Protein AF-A0A7S1VVE5-F1 (afdb_monomer_lite)

Organism: NCBI:txid210454

Radius of gyration: 14.83 Å; chains: 1; bounding box: 38×36×44 Å

Secondary structure (DSSP, 8-state):
------------EEE---SEEETT-EEEEEEES---TT-EEEEEETT-SS-SEEEEGGG-SSEEEE--SS-EEEEEEEEPTT-TT-EEEEEEEEEEPPP-

Foldseek 3Di:
DDDPPPPDDWPWEKDPADQEDAAQDKGFIFIDGPQPVQKWKAKAAPPDAAHDWIDRCVVDPRDITGGHQDWHKIKTFIADRVDSRDTPYIDIHGHDYPDD

Sequence (100 aa):
EEDICLTAVENVSIRDIPDFAVAGSELTVGWTGPAYEMDFIGITKEGNVGYETYFYTRDGSPGKLMLPATPGVYSIKYFLGQDDTTVLAEEEICLTGRAA

pLDDT: mean 86.85, std 13.8, range [44.44, 96.31]

Structure (mmCIF, N/CA/C/O backbone):
data_AF-A0A7S1VVE5-F1
#
_entry.id   AF-A0A7S1VVE5-F1
#
loop_
_atom_site.group_PDB
_atom_site.id
_atom_site.type_symbol
_atom_site.label_atom_id
_atom_site.label_alt_id
_atom_site.label_comp_id
_atom_site.label_asym_id
_atom_site.label_entity_id
_atom_site.label_seq_id
_atom_site.pdbx_PDB_ins_code
_atom_site.Cartn_x
_atom_site.Cartn_y
_atom_site.Cartn_z
_atom_site.occupancy
_atom_site.B_iso_or_equiv
_atom_site.auth_seq_id
_atom_site.auth_comp_id
_atom_site.auth_asym_id
_atom_site.auth_atom_id
_atom_site.pdbx_PDB_model_num
ATOM 1 N N . GLU A 1 1 ? -1.346 25.773 -32.228 1.00 52.47 1 GLU A N 1
ATOM 2 C CA . GLU A 1 1 ? -1.559 24.337 -31.973 1.00 52.47 1 GLU A CA 1
ATOM 3 C C . GLU A 1 1 ? -0.537 23.982 -30.916 1.00 52.47 1 GLU A C 1
ATOM 5 O O . GLU A 1 1 ? 0.645 24.182 -31.164 1.00 52.47 1 GLU A O 1
ATOM 10 N N . GLU A 1 2 ? -0.988 23.755 -29.684 1.00 54.97 2 GLU A N 1
ATOM 11 C CA . GLU A 1 2 ? -0.094 23.713 -28.524 1.00 54.97 2 GLU A CA 1
ATOM 12 C C . GLU A 1 2 ? 0.807 22.481 -28.570 1.00 54.97 2 GLU A C 1
ATOM 14 O O . GLU A 1 2 ? 0.355 21.337 -28.602 1.00 54.97 2 GLU A O 1
ATOM 19 N N . ASP A 1 3 ? 2.098 22.781 -28.605 1.00 49.47 3 ASP A N 1
ATOM 20 C CA . ASP A 1 3 ? 3.218 21.872 -28.477 1.00 49.47 3 ASP A CA 1
ATOM 21 C C . ASP A 1 3 ? 3.222 21.320 -27.044 1.00 49.47 3 ASP A C 1
ATOM 23 O O . ASP A 1 3 ? 3.609 22.009 -26.100 1.00 49.47 3 ASP A O 1
ATOM 27 N N . ILE A 1 4 ? 2.731 20.092 -26.860 1.00 63.06 4 ILE A N 1
ATOM 28 C CA . ILE A 1 4 ? 2.938 19.350 -25.614 1.00 63.06 4 ILE A CA 1
ATOM 29 C C . ILE A 1 4 ? 3.988 18.268 -25.842 1.00 63.06 4 ILE A C 1
ATOM 31 O O . ILE A 1 4 ? 3.698 17.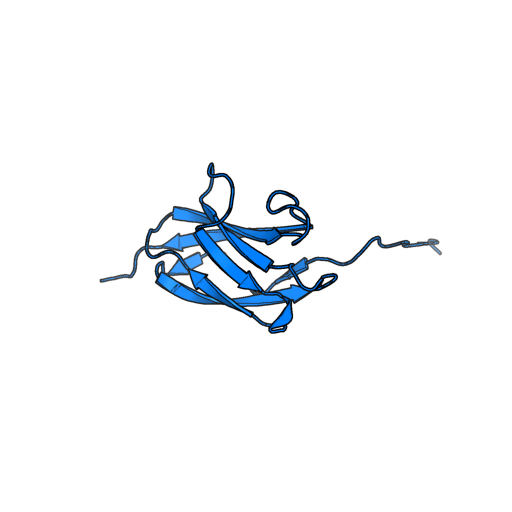097 -26.076 1.00 63.06 4 ILE A O 1
ATOM 35 N N . CYS A 1 5 ? 5.251 18.669 -25.730 1.00 49.81 5 CYS A N 1
ATOM 36 C CA . CYS A 1 5 ? 6.339 17.747 -25.429 1.00 49.81 5 CYS A CA 1
ATOM 37 C C . CYS A 1 5 ? 6.146 17.193 -24.005 1.00 49.81 5 CYS A C 1
ATOM 39 O O . CYS A 1 5 ? 6.752 17.665 -23.044 1.00 49.81 5 CYS A O 1
ATOM 41 N N . LEU A 1 6 ? 5.264 16.202 -23.852 1.00 44.44 6 LEU A N 1
ATOM 42 C CA . LEU A 1 6 ? 5.093 15.465 -22.605 1.00 44.44 6 LEU A CA 1
ATOM 43 C C . LEU A 1 6 ? 6.206 14.417 -22.498 1.00 44.44 6 LEU A C 1
ATOM 45 O O . LEU A 1 6 ? 6.029 13.257 -22.863 1.00 44.44 6 LEU A O 1
ATOM 49 N N . THR A 1 7 ? 7.362 14.801 -21.967 1.00 49.91 7 THR A N 1
ATOM 50 C CA . THR A 1 7 ? 8.255 13.826 -21.323 1.00 49.91 7 THR A CA 1
ATOM 51 C C . THR A 1 7 ? 7.607 13.437 -19.997 1.00 49.91 7 THR A C 1
ATOM 53 O O . THR A 1 7 ? 7.935 13.979 -18.945 1.00 49.91 7 THR A O 1
ATOM 56 N N . ALA A 1 8 ? 6.604 12.557 -20.059 1.00 48.34 8 ALA A N 1
ATOM 57 C CA . ALA A 1 8 ? 6.078 11.899 -18.875 1.00 48.34 8 ALA A CA 1
ATOM 58 C C . ALA A 1 8 ? 7.196 11.014 -18.320 1.00 48.34 8 ALA A C 1
ATOM 60 O O . ALA A 1 8 ? 7.542 9.988 -18.907 1.00 48.34 8 ALA A O 1
ATOM 61 N N . VAL A 1 9 ? 7.796 11.448 -17.217 1.00 54.50 9 VAL A N 1
ATOM 62 C CA . VAL A 1 9 ? 8.519 10.541 -16.332 1.00 54.50 9 VAL A CA 1
ATOM 63 C C . VAL A 1 9 ? 7.492 9.530 -15.814 1.00 54.50 9 VAL A C 1
ATOM 65 O O . VAL A 1 9 ? 6.474 9.923 -15.262 1.00 54.50 9 VAL A O 1
ATOM 68 N N . GLU A 1 10 ? 7.704 8.255 -16.136 1.00 55.53 10 GLU A N 1
ATOM 69 C CA . GLU A 1 10 ? 7.189 7.070 -15.432 1.00 55.53 10 GLU A CA 1
ATOM 70 C C . GLU A 1 10 ? 5.727 7.155 -14.937 1.00 55.53 10 GLU A C 1
ATOM 72 O O . GLU A 1 10 ? 5.419 7.651 -13.859 1.00 55.53 10 GLU A O 1
ATOM 77 N N . ASN A 1 11 ? 4.801 6.607 -15.725 1.00 74.00 11 ASN A N 1
ATOM 78 C CA . ASN A 1 11 ? 3.370 6.509 -15.424 1.00 74.00 11 ASN A CA 1
ATOM 79 C C . ASN A 1 11 ? 3.055 5.475 -14.323 1.00 74.00 11 ASN A C 1
ATOM 81 O O . ASN A 1 11 ? 2.393 4.468 -14.577 1.00 74.00 11 ASN A O 1
ATOM 85 N N . VAL A 1 12 ? 3.519 5.705 -13.094 1.00 87.44 12 VAL A N 1
ATOM 86 C CA . VAL A 1 12 ? 3.147 4.866 -11.948 1.00 87.44 12 VAL A CA 1
ATOM 87 C C . VAL A 1 12 ? 1.791 5.308 -11.409 1.00 87.44 12 VAL A C 1
ATOM 89 O O . VAL A 1 12 ? 1.543 6.495 -11.209 1.00 87.44 12 VAL A O 1
ATOM 92 N N . SER A 1 13 ? 0.857 4.376 -11.234 1.00 91.31 13 SER A N 1
ATOM 93 C CA . SER A 1 13 ? -0.502 4.682 -10.772 1.00 91.31 13 SER A CA 1
ATOM 94 C C . SER A 1 13 ? -1.138 3.474 -10.096 1.00 91.31 13 SER A C 1
ATOM 96 O O . SER A 1 13 ? -0.948 2.343 -10.543 1.00 91.31 13 SER A O 1
ATOM 98 N N . ILE A 1 14 ? -1.940 3.727 -9.065 1.00 93.19 14 ILE A N 1
ATOM 99 C CA . ILE A 1 14 ? -2.834 2.754 -8.423 1.00 93.19 14 ILE A CA 1
ATOM 100 C C . ILE A 1 14 ? -4.265 3.094 -8.855 1.00 93.19 14 ILE A C 1
ATOM 102 O O . ILE A 1 14 ? -4.550 4.243 -9.188 1.00 93.19 14 ILE A O 1
ATOM 106 N N . ARG A 1 15 ? -5.109 2.074 -9.021 1.00 94.31 15 ARG A N 1
ATOM 107 C CA . ARG A 1 15 ? -6.456 2.167 -9.593 1.00 94.31 15 ARG A CA 1
ATOM 108 C C . ARG A 1 15 ? -7.365 1.119 -8.954 1.00 94.31 15 ARG A C 1
ATOM 110 O O . ARG A 1 15 ? -6.898 0.169 -8.323 1.00 94.31 15 ARG A O 1
ATOM 117 N N . ASP A 1 16 ? -8.666 1.266 -9.197 1.00 94.31 16 ASP A N 1
ATOM 118 C CA . ASP A 1 16 ? -9.715 0.355 -8.719 1.00 94.31 16 ASP A CA 1
ATOM 119 C C . ASP A 1 16 ? -9.844 0.323 -7.181 1.00 94.31 16 ASP A C 1
ATOM 121 O O . ASP A 1 16 ? -10.349 -0.642 -6.605 1.00 94.31 16 ASP A O 1
ATOM 125 N N . ILE A 1 17 ? -9.420 1.402 -6.510 1.00 93.94 17 ILE A N 1
ATOM 126 C CA . ILE A 1 17 ? -9.580 1.591 -5.068 1.00 93.94 17 ILE A CA 1
ATOM 127 C C . ILE A 1 17 ? -10.910 2.309 -4.795 1.00 93.94 17 ILE A C 1
ATOM 129 O O . ILE A 1 17 ? -11.112 3.426 -5.271 1.00 93.94 17 ILE A O 1
ATOM 133 N N . PRO A 1 18 ? -11.850 1.694 -4.059 1.00 93.81 18 PRO A N 1
ATOM 134 C CA . PRO A 1 18 ? -13.061 2.378 -3.627 1.00 93.81 18 PRO A CA 1
ATOM 135 C C . PRO A 1 18 ? -12.764 3.310 -2.446 1.00 93.81 18 PRO A C 1
ATOM 137 O O . PRO A 1 18 ? -11.905 3.004 -1.624 1.00 93.81 18 PRO A O 1
ATOM 140 N N . ASP A 1 19 ? -13.564 4.364 -2.271 1.00 92.31 19 ASP A N 1
ATOM 141 C CA . ASP A 1 19 ? -13.467 5.245 -1.094 1.00 92.31 19 ASP A CA 1
ATOM 142 C C . ASP A 1 19 ? -13.688 4.489 0.232 1.00 92.31 19 ASP A C 1
ATOM 144 O O . ASP A 1 19 ? -13.146 4.850 1.278 1.00 92.31 19 ASP A O 1
ATOM 148 N N . PHE A 1 20 ? -14.489 3.415 0.194 1.00 92.81 20 PHE A N 1
ATOM 149 C CA . PHE A 1 20 ? -14.833 2.604 1.359 1.00 92.81 20 PHE A CA 1
ATOM 150 C C . PHE A 1 20 ? -14.723 1.109 1.064 1.00 92.81 20 PHE A C 1
ATOM 152 O O . PHE A 1 20 ? -15.253 0.617 0.066 1.00 92.81 20 PHE A O 1
ATOM 159 N N . ALA A 1 21 ? -14.126 0.362 1.991 1.00 93.62 21 ALA A N 1
ATOM 160 C CA . ALA A 1 21 ? -14.132 -1.099 1.973 1.00 93.62 21 ALA A CA 1
ATOM 161 C C . ALA A 1 21 ? -14.375 -1.681 3.368 1.00 93.62 21 ALA A C 1
ATOM 163 O O . ALA A 1 21 ? -14.286 -0.991 4.384 1.00 93.62 21 ALA A O 1
ATOM 164 N N . VAL A 1 22 ? -14.712 -2.968 3.428 1.00 94.06 22 VAL A N 1
ATOM 165 C CA . VAL A 1 22 ? -14.913 -3.678 4.695 1.00 94.06 22 VAL A CA 1
ATOM 166 C C . VAL A 1 22 ? -13.567 -4.185 5.206 1.00 94.06 22 VAL A C 1
ATOM 168 O O . VAL A 1 22 ? -12.881 -4.940 4.515 1.00 94.06 22 VAL A O 1
ATOM 171 N N . ALA A 1 23 ? -13.214 -3.814 6.435 1.00 93.88 23 ALA A N 1
ATOM 172 C CA . ALA A 1 23 ? -12.016 -4.290 7.115 1.00 93.88 23 ALA A CA 1
ATOM 173 C C . ALA A 1 23 ? -11.959 -5.832 7.130 1.00 93.88 23 ALA A C 1
ATOM 175 O O . ALA A 1 23 ? -12.966 -6.506 7.365 1.00 93.88 23 ALA A O 1
ATOM 176 N N . GLY A 1 24 ? -10.781 -6.397 6.866 1.00 93.56 24 GLY A N 1
ATOM 177 C CA . GLY A 1 24 ? -10.556 -7.844 6.792 1.00 93.56 24 GLY A CA 1
ATOM 178 C C . GLY A 1 24 ? -11.003 -8.501 5.481 1.00 93.56 24 GLY A C 1
ATOM 179 O O . GLY A 1 24 ? -10.964 -9.727 5.385 1.00 93.56 24 GLY A O 1
ATOM 180 N N . SER A 1 25 ? -11.449 -7.720 4.493 1.00 93.69 25 SER A N 1
ATOM 181 C CA . SER A 1 25 ? -11.823 -8.228 3.165 1.00 93.69 25 SER A CA 1
ATOM 182 C C . SER A 1 25 ? -10.632 -8.241 2.203 1.00 93.69 25 SER A C 1
ATOM 184 O O . SER A 1 25 ? -9.614 -7.597 2.443 1.00 93.69 25 SER A O 1
ATOM 186 N N . GLU A 1 26 ? -10.759 -8.964 1.092 1.00 94.50 26 GLU A N 1
ATOM 187 C CA . GLU A 1 26 ? -9.801 -8.903 -0.019 1.00 94.50 26 GLU A CA 1
ATOM 188 C C . GLU A 1 26 ? -10.201 -7.779 -0.983 1.00 94.50 26 GLU A C 1
ATOM 190 O O . GLU A 1 26 ? -11.360 -7.697 -1.394 1.00 94.50 26 GLU A O 1
ATOM 195 N N . LEU A 1 27 ? -9.241 -6.930 -1.351 1.00 94.56 27 LEU A N 1
ATOM 196 C CA . LEU A 1 27 ? -9.397 -5.889 -2.360 1.00 94.56 27 LEU A CA 1
ATOM 197 C C . LEU A 1 27 ? -8.549 -6.228 -3.585 1.00 94.56 27 LEU A C 1
ATOM 199 O O . LEU A 1 27 ? -7.385 -6.607 -3.470 1.00 94.56 27 LEU A O 1
ATOM 203 N N . THR A 1 28 ? -9.139 -6.083 -4.767 1.00 95.94 28 THR A N 1
ATOM 204 C CA . THR A 1 28 ? -8.414 -6.214 -6.034 1.00 95.94 28 THR A CA 1
ATOM 205 C C . THR A 1 28 ? -7.899 -4.841 -6.434 1.00 95.94 28 THR A C 1
ATOM 207 O O . THR A 1 28 ? -8.694 -3.926 -6.604 1.00 95.94 28 THR A O 1
ATOM 210 N N . VAL A 1 29 ? -6.583 -4.704 -6.559 1.00 95.94 29 VAL A N 1
ATOM 211 C CA . VAL A 1 29 ? -5.914 -3.428 -6.814 1.00 95.94 29 VAL A CA 1
ATOM 212 C C . VAL A 1 29 ? -5.301 -3.449 -8.207 1.00 95.94 29 VAL A C 1
ATOM 214 O O . VAL A 1 29 ? -4.402 -4.248 -8.493 1.00 95.94 29 VAL A O 1
ATOM 217 N N . GLY A 1 30 ? -5.787 -2.565 -9.073 1.00 95.94 30 GLY A N 1
ATOM 218 C CA . GLY A 1 30 ? -5.175 -2.296 -10.365 1.00 95.94 30 GLY A CA 1
ATOM 219 C C . GLY A 1 30 ? -3.967 -1.384 -10.188 1.00 95.94 30 GLY A C 1
ATOM 220 O O . GLY A 1 30 ? -3.995 -0.441 -9.402 1.00 95.94 30 GLY A O 1
ATOM 221 N N . TRP A 1 31 ? -2.884 -1.648 -10.910 1.00 94.94 31 TRP A N 1
ATOM 222 C CA . TRP A 1 31 ? -1.707 -0.782 -10.857 1.00 94.94 31 TRP A CA 1
ATOM 223 C C . TRP A 1 31 ? -0.927 -0.769 -12.169 1.00 94.94 31 TRP A C 1
ATOM 225 O O . TRP A 1 31 ? -1.028 -1.675 -13.001 1.00 94.94 31 TRP A O 1
ATOM 235 N N . THR A 1 32 ? -0.161 0.300 -12.356 1.00 92.62 32 THR A N 1
ATOM 236 C CA . THR A 1 32 ? 0.838 0.490 -13.411 1.00 92.62 32 THR A CA 1
ATOM 237 C C . THR A 1 32 ? 2.104 0.997 -12.745 1.00 92.62 32 THR A C 1
ATOM 239 O O . THR A 1 32 ? 2.023 1.824 -11.843 1.00 92.62 32 THR A O 1
ATOM 242 N N . GLY A 1 33 ? 3.261 0.485 -13.141 1.00 89.38 33 GLY A N 1
ATOM 243 C CA . GLY A 1 33 ? 4.532 0.862 -12.541 1.00 89.38 33 GLY A CA 1
ATOM 244 C C . GLY A 1 33 ? 5.695 0.093 -13.154 1.00 89.38 33 GLY A C 1
ATOM 245 O O . GLY A 1 33 ? 5.472 -0.746 -14.031 1.00 89.38 33 GLY A O 1
ATOM 246 N N . PRO A 1 34 ? 6.928 0.360 -12.701 1.00 88.31 34 PRO A N 1
ATOM 247 C CA . PRO A 1 34 ? 8.118 -0.301 -13.225 1.00 88.31 34 PRO A CA 1
ATOM 248 C C . PRO A 1 34 ? 8.164 -1.802 -12.911 1.00 88.31 34 PRO A C 1
ATOM 250 O O . PRO A 1 34 ? 8.851 -2.541 -13.612 1.00 88.31 34 PRO A O 1
ATOM 253 N N . ALA A 1 35 ? 7.412 -2.252 -11.898 1.00 89.00 35 ALA A N 1
ATOM 254 C CA . ALA A 1 35 ? 7.312 -3.646 -11.485 1.00 89.00 35 ALA A CA 1
ATOM 255 C C . ALA A 1 35 ? 8.684 -4.297 -11.273 1.00 89.00 35 ALA A C 1
ATOM 257 O O . ALA A 1 35 ? 8.903 -5.439 -11.691 1.00 89.00 35 ALA A O 1
ATOM 258 N N . TYR A 1 36 ? 9.623 -3.571 -10.6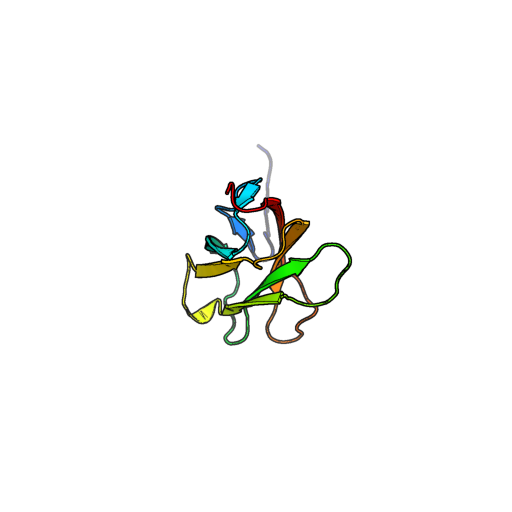53 1.00 90.12 36 TYR A N 1
ATOM 259 C CA . TYR A 1 36 ? 10.916 -4.160 -10.337 1.00 90.12 36 TYR A CA 1
ATOM 260 C C . TYR A 1 36 ? 10.715 -5.371 -9.429 1.00 90.12 36 TYR A C 1
ATOM 262 O O . TYR A 1 36 ? 9.708 -5.491 -8.734 1.00 90.12 36 TYR A O 1
ATOM 270 N N . GLU A 1 37 ? 11.680 -6.289 -9.433 1.00 87.88 37 GLU A N 1
ATOM 271 C CA . GLU A 1 37 ? 11.518 -7.594 -8.793 1.00 87.88 37 GLU A CA 1
ATOM 272 C C . GLU A 1 37 ? 11.043 -7.477 -7.333 1.00 87.88 37 GLU A C 1
ATOM 274 O O . GLU A 1 37 ? 10.160 -8.216 -6.906 1.00 87.88 37 GLU A O 1
ATOM 279 N N . MET A 1 38 ? 11.563 -6.509 -6.581 1.00 90.25 38 MET A N 1
ATOM 280 C CA . MET A 1 38 ? 11.227 -6.312 -5.169 1.00 90.25 38 MET A CA 1
ATOM 281 C C . MET A 1 38 ? 10.100 -5.302 -4.916 1.00 90.25 38 MET A C 1
ATOM 283 O O . MET A 1 38 ? 9.780 -5.074 -3.75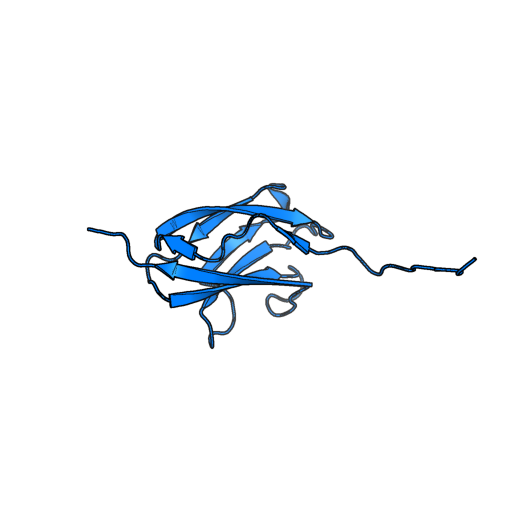5 1.00 90.25 38 MET A O 1
ATOM 287 N N . ASP A 1 39 ? 9.509 -4.699 -5.948 1.00 93.62 39 ASP A N 1
ATOM 288 C CA . ASP A 1 39 ? 8.428 -3.728 -5.774 1.00 93.62 39 ASP A CA 1
ATOM 289 C C . ASP A 1 39 ? 7.170 -4.397 -5.218 1.00 93.62 39 ASP A C 1
ATOM 291 O O . ASP A 1 39 ? 6.851 -5.563 -5.495 1.00 93.62 39 ASP A O 1
ATOM 295 N N . PHE A 1 40 ? 6.437 -3.643 -4.410 1.00 94.75 40 PHE A N 1
ATOM 296 C CA . PHE A 1 40 ? 5.243 -4.147 -3.757 1.00 94.75 40 PHE A CA 1
ATOM 297 C C . PHE A 1 40 ? 4.231 -3.036 -3.538 1.00 94.75 40 PHE A C 1
ATOM 299 O O . PHE A 1 40 ? 4.569 -1.862 -3.402 1.00 94.75 40 PHE A O 1
ATOM 306 N N . ILE A 1 41 ? 2.965 -3.426 -3.482 1.00 95.69 41 ILE A N 1
ATOM 307 C CA . ILE A 1 41 ? 1.881 -2.534 -3.097 1.00 95.69 41 ILE A CA 1
ATOM 308 C C . ILE A 1 41 ? 1.419 -2.957 -1.716 1.00 95.69 41 ILE A C 1
ATOM 310 O O . ILE A 1 41 ? 1.048 -4.112 -1.500 1.00 95.69 41 ILE A O 1
ATOM 314 N N . GLY A 1 42 ? 1.478 -2.016 -0.782 1.00 95.38 42 GLY A N 1
ATOM 315 C CA . GLY A 1 42 ? 1.122 -2.224 0.612 1.00 95.38 42 GLY A CA 1
ATOM 316 C C . GLY A 1 42 ? 0.024 -1.280 1.070 1.00 95.38 42 GLY A C 1
ATOM 317 O O . GLY A 1 42 ? -0.222 -0.250 0.451 1.00 95.38 42 GLY A O 1
ATOM 318 N N . ILE A 1 43 ? -0.627 -1.624 2.176 1.00 95.75 43 ILE A N 1
ATOM 319 C CA . ILE A 1 43 ? -1.582 -0.749 2.862 1.00 95.75 43 ILE A CA 1
ATOM 320 C C . ILE A 1 43 ? -0.981 -0.233 4.162 1.00 95.75 43 ILE A C 1
ATOM 322 O O . ILE A 1 43 ? -0.538 -1.001 5.012 1.00 95.75 43 ILE A O 1
ATOM 326 N N . THR A 1 44 ? -0.984 1.081 4.326 1.00 94.94 44 THR A N 1
ATOM 327 C CA . THR A 1 44 ? -0.429 1.786 5.478 1.00 94.94 44 THR A CA 1
ATOM 328 C C . THR A 1 44 ? -1.560 2.422 6.260 1.00 94.94 44 THR A C 1
ATOM 330 O O . THR A 1 44 ? -2.418 3.0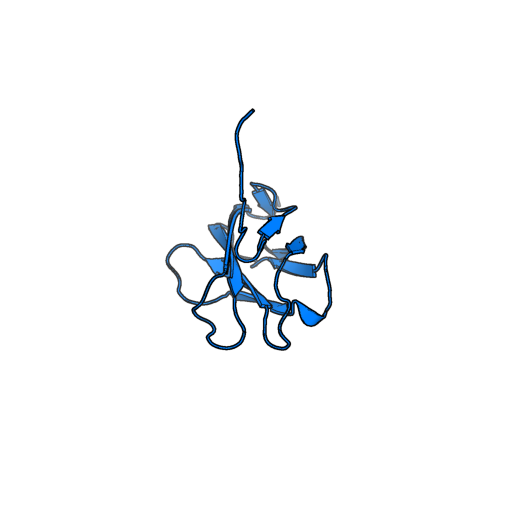82 5.681 1.00 94.94 44 THR A O 1
ATOM 333 N N . LYS A 1 45 ? -1.567 2.259 7.581 1.00 94.25 45 LYS A N 1
ATOM 334 C CA . LYS A 1 45 ? -2.494 3.003 8.436 1.00 94.25 45 LYS A CA 1
ATOM 335 C C . LYS A 1 45 ? -2.109 4.477 8.472 1.00 94.25 45 LYS A C 1
ATOM 337 O O . LYS A 1 45 ? -0.923 4.787 8.577 1.00 94.25 45 LYS A O 1
ATOM 342 N N . GLU A 1 46 ? -3.092 5.372 8.447 1.00 91.88 46 GLU A N 1
ATOM 343 C CA . GLU A 1 46 ? -2.835 6.805 8.589 1.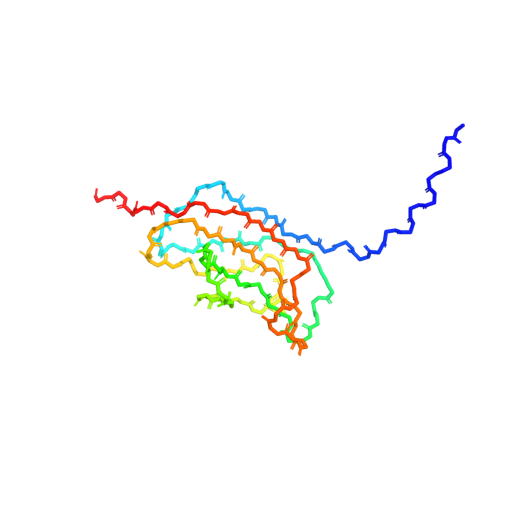00 91.88 46 GLU A CA 1
ATOM 344 C C . GLU A 1 46 ? -2.001 7.097 9.853 1.00 91.88 46 GLU A C 1
ATOM 346 O O . GLU A 1 46 ? -2.260 6.565 10.937 1.00 91.88 46 GLU A O 1
ATOM 351 N N . GLY A 1 47 ? -0.954 7.912 9.696 1.00 86.69 47 GLY A N 1
ATOM 352 C CA . GLY A 1 47 ? -0.023 8.262 10.772 1.00 86.69 47 GLY A CA 1
ATOM 353 C C . GLY A 1 47 ? 0.990 7.174 11.155 1.00 86.69 47 GLY A C 1
ATOM 354 O O . GLY A 1 47 ? 1.774 7.393 12.077 1.00 86.69 47 GLY A O 1
ATOM 355 N N . ASN A 1 48 ? 1.005 6.025 10.472 1.00 87.38 48 ASN A N 1
ATOM 356 C CA . ASN A 1 48 ? 2.007 4.975 10.662 1.00 87.38 48 ASN A CA 1
ATOM 357 C C . ASN A 1 48 ? 3.076 5.006 9.551 1.00 87.38 48 ASN A C 1
ATOM 359 O O . ASN A 1 48 ? 2.843 5.513 8.454 1.00 87.38 48 ASN A O 1
ATOM 363 N N . VAL A 1 49 ? 4.254 4.454 9.841 1.00 84.06 49 VAL A N 1
ATOM 364 C CA . VAL A 1 49 ? 5.345 4.251 8.880 1.00 84.06 49 VAL A CA 1
ATOM 365 C C . VAL A 1 49 ? 5.356 2.781 8.462 1.00 84.06 49 VAL A C 1
ATOM 367 O O . VAL A 1 49 ? 5.182 1.896 9.297 1.00 84.06 49 VAL A O 1
ATOM 370 N N . GLY A 1 50 ? 5.576 2.513 7.175 1.00 85.19 50 GLY A N 1
ATOM 371 C CA . GLY A 1 50 ? 5.605 1.155 6.625 1.00 85.19 50 GLY A CA 1
ATOM 372 C C . GLY A 1 50 ? 4.231 0.674 6.162 1.00 85.19 50 GLY A C 1
ATOM 373 O O . GLY A 1 50 ? 3.414 1.474 5.717 1.00 85.19 50 GLY A O 1
ATOM 374 N N . TYR A 1 51 ? 3.978 -0.630 6.236 1.00 90.88 51 TYR A N 1
ATOM 375 C CA . TYR A 1 51 ? 2.765 -1.279 5.728 1.00 90.88 51 TYR A CA 1
ATOM 376 C C . TYR A 1 51 ? 2.260 -2.347 6.710 1.00 90.88 51 TYR A C 1
ATOM 378 O O . TYR A 1 51 ? 3.036 -2.939 7.456 1.00 90.88 51 TYR A O 1
ATOM 386 N N . GLU A 1 52 ? 0.952 -2.602 6.710 1.00 92.00 52 GLU A N 1
ATOM 387 C CA . GLU A 1 52 ? 0.309 -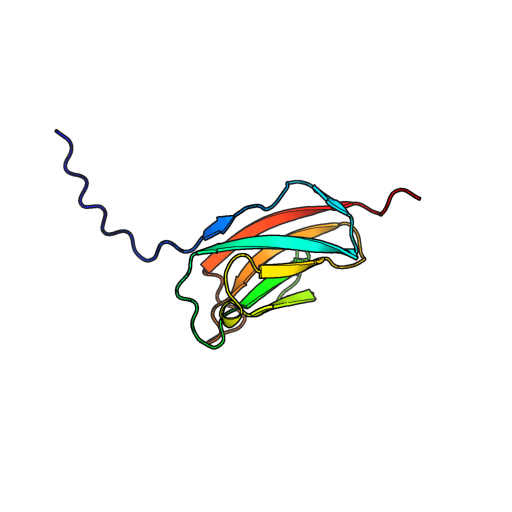3.661 7.503 1.00 92.00 52 GLU A CA 1
ATOM 388 C C . GLU A 1 52 ? 0.241 -4.972 6.714 1.00 92.00 52 GLU A C 1
ATOM 390 O O . GLU A 1 52 ? 0.541 -6.047 7.230 1.00 92.00 52 GLU A O 1
ATOM 395 N N . THR A 1 53 ? -0.137 -4.880 5.441 1.00 93.94 53 THR A N 1
ATOM 396 C CA . THR A 1 53 ? -0.176 -5.994 4.490 1.00 93.94 53 THR A CA 1
ATOM 397 C C . THR A 1 53 ? 0.297 -5.509 3.126 1.00 93.94 53 THR A C 1
ATOM 399 O O . THR A 1 53 ? 0.322 -4.304 2.862 1.00 93.94 53 THR A O 1
ATOM 402 N N . TYR A 1 54 ? 0.704 -6.442 2.268 1.00 94.62 54 TYR A N 1
ATOM 403 C CA . TYR A 1 54 ? 1.216 -6.139 0.938 1.00 94.62 54 TYR A CA 1
ATOM 404 C C . TYR A 1 54 ? 1.074 -7.330 -0.010 1.00 94.62 54 TYR A C 1
ATOM 406 O O . TYR A 1 54 ? 0.860 -8.464 0.424 1.00 94.62 54 TYR A O 1
ATOM 414 N N . PHE A 1 55 ? 1.239 -7.060 -1.300 1.00 95.38 55 PHE A N 1
ATOM 415 C CA . PHE A 1 55 ? 1.507 -8.059 -2.330 1.00 95.38 55 PHE A CA 1
ATOM 416 C C . PHE A 1 55 ? 2.626 -7.556 -3.247 1.00 95.38 55 PHE A C 1
ATOM 418 O O . PHE A 1 55 ? 2.809 -6.346 -3.403 1.00 95.38 55 PHE A O 1
ATOM 425 N N . TYR A 1 56 ? 3.379 -8.468 -3.861 1.00 95.00 56 TYR A N 1
ATOM 426 C CA . TYR A 1 56 ? 4.428 -8.079 -4.797 1.00 95.00 56 TYR A CA 1
ATOM 427 C C . TYR A 1 56 ? 3.841 -7.751 -6.166 1.00 95.00 56 TYR A C 1
ATOM 429 O O . TYR A 1 56 ? 3.010 -8.478 -6.706 1.00 95.00 56 TYR A O 1
ATOM 437 N N . THR A 1 57 ? 4.336 -6.689 -6.789 1.00 93.56 57 THR A N 1
ATOM 438 C CA . THR A 1 57 ? 3.920 -6.311 -8.147 1.00 93.56 57 THR A CA 1
ATOM 439 C C . THR A 1 57 ? 4.394 -7.329 -9.189 1.00 93.56 57 THR A C 1
ATOM 441 O O . THR A 1 57 ? 3.828 -7.422 -10.275 1.00 93.56 57 THR A O 1
ATOM 444 N N . ARG A 1 58 ? 5.388 -8.169 -8.863 1.00 91.06 58 ARG A N 1
ATOM 445 C CA . ARG A 1 58 ? 5.833 -9.266 -9.740 1.00 91.06 58 ARG A CA 1
ATOM 446 C C . ARG A 1 58 ? 4.747 -10.317 -10.012 1.00 91.06 58 ARG A C 1
ATOM 448 O O . ARG A 1 58 ? 4.840 -11.017 -11.014 1.00 91.06 58 ARG A O 1
ATOM 455 N N . ASP A 1 59 ? 3.745 -10.436 -9.135 1.00 90.50 59 ASP A N 1
ATOM 456 C CA . ASP A 1 59 ? 2.626 -11.378 -9.297 1.00 90.50 59 ASP A CA 1
ATOM 457 C C . ASP A 1 59 ? 1.627 -10.925 -10.377 1.00 90.50 59 ASP A C 1
ATOM 459 O O . ASP A 1 59 ? 0.798 -11.712 -10.839 1.00 90.50 59 ASP A O 1
ATOM 463 N N . GLY A 1 60 ? 1.741 -9.673 -10.829 1.00 89.75 60 GLY A N 1
ATOM 464 C CA . GLY A 1 60 ? 0.956 -9.108 -11.916 1.00 89.75 60 GLY A CA 1
ATOM 465 C C . GLY A 1 60 ? -0.090 -8.089 -11.469 1.00 89.75 60 GLY A C 1
ATOM 466 O O . GLY A 1 60 ? -0.231 -7.743 -10.294 1.00 89.75 60 GLY A O 1
ATOM 467 N N . SER A 1 61 ? -0.808 -7.570 -12.464 1.00 91.12 61 SER A N 1
ATOM 468 C CA . SER A 1 61 ? -1.878 -6.587 -12.305 1.00 91.12 61 SER A CA 1
ATOM 469 C C . SER A 1 61 ? -3.155 -7.138 -12.957 1.00 91.12 61 SER A C 1
ATOM 471 O O . SER A 1 61 ? -3.099 -7.552 -14.120 1.00 91.12 61 SER A O 1
ATOM 473 N N . PRO A 1 62 ? -4.295 -7.172 -12.245 1.00 94.56 62 PRO A N 1
ATOM 474 C CA . PRO A 1 62 ? -4.478 -6.671 -10.884 1.00 94.56 62 PRO A CA 1
ATOM 475 C C . PRO A 1 62 ? -3.901 -7.607 -9.808 1.00 94.56 62 PRO A C 1
ATOM 477 O O . PRO A 1 62 ? -3.847 -8.824 -9.985 1.00 94.56 62 PRO A O 1
ATOM 480 N N . GLY A 1 63 ? -3.508 -7.022 -8.677 1.00 94.62 63 GLY A N 1
ATOM 481 C CA . GLY A 1 63 ? -3.059 -7.748 -7.490 1.00 94.62 63 GLY A CA 1
ATOM 482 C C . GLY A 1 63 ? -4.157 -7.885 -6.438 1.00 94.62 63 GLY A C 1
ATOM 483 O O . GLY A 1 63 ? -5.138 -7.141 -6.437 1.00 94.62 63 GLY A O 1
ATOM 484 N N . LYS A 1 64 ? -3.996 -8.847 -5.529 1.00 95.62 64 LYS A N 1
ATOM 485 C CA . LYS A 1 64 ? -4.921 -9.081 -4.413 1.00 95.62 64 LYS A CA 1
ATOM 486 C C . LYS A 1 64 ? -4.296 -8.590 -3.117 1.00 95.62 64 LYS A C 1
ATOM 488 O O . LYS A 1 64 ? -3.286 -9.134 -2.678 1.00 95.62 64 LYS A O 1
ATOM 493 N N . LEU A 1 65 ? -4.915 -7.593 -2.498 1.00 95.69 65 LEU A N 1
ATOM 494 C CA . LEU A 1 65 ? -4.476 -7.016 -1.237 1.00 95.69 65 LEU A CA 1
ATOM 495 C C . LEU A 1 65 ? -5.445 -7.401 -0.122 1.00 95.69 65 LEU A C 1
ATOM 497 O O . LEU A 1 65 ? -6.639 -7.106 -0.183 1.00 95.69 65 LEU A O 1
ATOM 501 N N . MET A 1 66 ? -4.932 -8.054 0.917 1.00 95.75 66 MET A N 1
ATOM 502 C CA . MET A 1 66 ? -5.727 -8.380 2.097 1.00 95.75 66 MET A CA 1
ATOM 503 C C . MET A 1 66 ? -5.823 -7.155 3.001 1.00 95.75 66 MET A C 1
ATOM 505 O O . MET A 1 66 ? -4.817 -6.721 3.555 1.00 95.75 66 MET A O 1
ATOM 509 N N . LEU A 1 67 ? -7.018 -6.594 3.167 1.00 95.00 67 LEU A N 1
ATOM 510 C CA . LEU A 1 67 ? -7.215 -5.420 4.010 1.00 95.00 67 LEU A CA 1
ATOM 511 C C . LEU A 1 67 ? -7.092 -5.798 5.499 1.00 95.00 67 LEU A C 1
ATOM 513 O O . LEU A 1 67 ? -7.577 -6.860 5.904 1.00 95.00 67 LEU A O 1
ATOM 517 N N . PRO A 1 68 ? -6.503 -4.935 6.344 1.00 94.31 68 PRO A N 1
ATOM 518 C CA . PRO A 1 68 ? -6.474 -5.116 7.788 1.00 94.31 68 PRO A CA 1
ATOM 519 C C . PRO A 1 68 ? -7.876 -5.315 8.362 1.00 94.31 68 PRO A C 1
ATOM 521 O O . PRO A 1 68 ? -8.836 -4.680 7.930 1.00 94.31 68 PRO A O 1
ATOM 524 N N . ALA A 1 69 ? -7.998 -6.170 9.380 1.00 92.31 69 ALA A N 1
ATOM 525 C CA . ALA A 1 69 ? -9.262 -6.415 10.086 1.00 92.31 69 ALA A CA 1
ATOM 526 C C . ALA A 1 69 ? -9.697 -5.248 10.994 1.00 92.31 69 ALA A C 1
ATOM 528 O O . ALA A 1 69 ? -10.785 -5.280 11.572 1.00 92.31 69 ALA A O 1
ATOM 529 N N . THR A 1 70 ? -8.857 -4.221 11.121 1.00 91.44 70 THR A N 1
ATOM 530 C CA . THR A 1 70 ? -9.125 -3.040 11.937 1.00 91.44 70 THR A CA 1
ATOM 531 C C . THR A 1 70 ? -9.716 -1.934 11.062 1.00 91.44 70 THR A C 1
ATOM 533 O O . THR A 1 70 ? -9.084 -1.549 10.080 1.00 91.44 70 THR A O 1
ATOM 536 N N . PRO A 1 71 ? -10.900 -1.393 11.394 1.00 94.06 71 PRO A N 1
ATOM 537 C CA . PRO A 1 71 ? -11.436 -0.231 10.696 1.00 94.06 71 PRO A CA 1
ATOM 538 C C . PRO A 1 71 ? -10.616 1.035 10.987 1.00 94.06 71 PRO A C 1
ATOM 540 O O . PRO A 1 71 ? -10.029 1.180 12.063 1.00 94.06 71 PRO A O 1
ATOM 543 N N . GLY A 1 72 ? -10.596 1.967 10.037 1.00 94.00 72 GLY A N 1
ATOM 544 C CA . GLY A 1 72 ? -9.828 3.210 10.113 1.00 94.00 72 GLY A CA 1
ATOM 545 C C . GLY A 1 72 ? -9.503 3.787 8.737 1.00 94.00 72 GLY A C 1
ATOM 546 O O . GLY A 1 72 ? -9.919 3.237 7.721 1.00 94.00 72 GLY A O 1
ATOM 547 N N . VAL A 1 73 ? -8.749 4.884 8.713 1.00 95.44 73 VAL A N 1
ATOM 548 C CA . VAL A 1 73 ? -8.230 5.481 7.474 1.00 95.44 73 VAL A CA 1
ATOM 549 C C . VAL A 1 73 ? -6.877 4.858 7.145 1.00 95.44 73 VAL A C 1
ATOM 551 O O . VAL A 1 73 ? -6.008 4.717 8.015 1.00 95.44 73 VAL A O 1
ATOM 554 N N . TYR A 1 74 ? -6.729 4.448 5.893 1.00 96.31 74 TYR A N 1
ATOM 555 C CA . TYR A 1 74 ? -5.543 3.796 5.369 1.00 96.31 74 TYR A CA 1
ATOM 556 C C . TYR A 1 74 ? -5.189 4.378 4.000 1.00 96.31 74 TYR A C 1
ATOM 558 O O . TYR A 1 74 ? -6.025 4.965 3.320 1.00 96.31 74 TYR A O 1
ATOM 566 N N . SER A 1 75 ? -3.952 4.165 3.574 1.00 95.12 75 SER A N 1
ATOM 567 C CA . SER A 1 75 ? -3.493 4.499 2.229 1.00 95.12 75 SER A CA 1
ATOM 568 C C . SER A 1 75 ? -2.853 3.272 1.600 1.00 95.12 75 SER A C 1
ATOM 570 O O . SER A 1 75 ? -1.992 2.636 2.210 1.00 95.12 75 SER A O 1
ATOM 572 N N . ILE A 1 76 ? -3.257 2.940 0.382 1.00 96.00 76 ILE A N 1
ATOM 573 C CA . ILE A 1 76 ? -2.627 1.914 -0.444 1.00 96.00 76 ILE A CA 1
ATOM 574 C C . ILE A 1 76 ? -1.507 2.589 -1.223 1.00 96.00 76 ILE A C 1
ATOM 576 O O . ILE A 1 76 ? -1.737 3.584 -1.900 1.00 96.00 76 ILE A O 1
ATOM 580 N N . LYS A 1 77 ? -0.287 2.074 -1.103 1.00 95.19 77 LYS A N 1
ATOM 581 C CA . LYS A 1 77 ? 0.930 2.713 -1.602 1.00 95.19 77 LYS A CA 1
ATOM 582 C C . LYS A 1 77 ? 1.756 1.740 -2.426 1.00 95.19 77 LYS A C 1
ATOM 584 O O . LYS A 1 77 ? 1.904 0.580 -2.046 1.00 95.19 77 LYS A O 1
ATOM 589 N N . TYR A 1 78 ? 2.313 2.225 -3.529 1.00 94.25 78 TYR A N 1
ATOM 590 C CA . TYR A 1 78 ? 3.303 1.517 -4.333 1.00 94.25 78 TYR A CA 1
ATOM 591 C C . TYR A 1 78 ? 4.676 1.839 -3.768 1.00 94.25 78 TYR A C 1
ATOM 593 O O . TYR A 1 78 ? 5.109 2.989 -3.843 1.00 94.25 78 TYR A O 1
ATOM 601 N N . PHE A 1 79 ? 5.371 0.832 -3.256 1.00 93.25 79 PHE A N 1
ATOM 602 C CA . PHE A 1 79 ? 6.716 0.956 -2.721 1.00 93.25 79 PHE A CA 1
ATOM 603 C C . PHE A 1 79 ? 7.747 0.430 -3.717 1.00 93.25 79 PHE A C 1
ATOM 605 O O . PHE A 1 79 ? 7.578 -0.648 -4.297 1.00 93.25 79 PHE A O 1
ATOM 612 N N . LEU A 1 80 ? 8.842 1.174 -3.878 1.00 90.81 80 LEU A N 1
ATOM 613 C CA . LEU A 1 80 ? 10.031 0.647 -4.536 1.00 90.81 80 LEU A CA 1
ATOM 614 C C . LEU A 1 80 ? 10.704 -0.378 -3.630 1.00 90.81 80 LEU A C 1
ATOM 616 O O . LEU A 1 80 ? 11.020 -0.102 -2.478 1.00 90.81 80 LEU A O 1
ATOM 620 N N . GLY A 1 81 ? 11.016 -1.543 -4.180 1.00 84.88 81 GLY A N 1
ATOM 621 C CA . GLY A 1 81 ? 11.671 -2.613 -3.435 1.00 84.88 81 GLY A CA 1
ATOM 622 C C . GLY A 1 81 ? 13.137 -2.364 -3.073 1.00 84.88 81 GLY A C 1
ATOM 623 O O . GLY A 1 81 ? 13.734 -3.194 -2.393 1.00 84.88 81 GLY A O 1
ATOM 624 N N . GLN A 1 82 ? 13.735 -1.270 -3.560 1.00 81.00 82 GLN A N 1
ATOM 625 C CA . GLN A 1 82 ? 15.089 -0.854 -3.172 1.00 81.00 82 GLN A CA 1
ATOM 626 C C . GLN A 1 82 ? 15.114 -0.273 -1.758 1.00 81.00 82 GLN A C 1
ATOM 628 O O . GLN A 1 82 ? 16.037 -0.559 -1.000 1.00 81.00 82 GLN A O 1
ATOM 633 N N . ASP A 1 83 ? 14.077 0.488 -1.409 1.00 73.62 83 ASP A N 1
ATOM 634 C CA . ASP A 1 83 ? 13.938 1.168 -0.134 1.00 73.62 83 ASP A CA 1
ATOM 635 C C . ASP A 1 83 ? 12.444 1.171 0.205 1.00 73.62 83 ASP A C 1
ATOM 637 O O . ASP A 1 83 ? 11.679 1.922 -0.400 1.00 73.62 83 ASP A O 1
ATOM 641 N N . ASP A 1 84 ? 12.018 0.372 1.189 1.00 71.31 84 ASP A N 1
ATOM 642 C CA . ASP A 1 84 ? 10.629 0.226 1.688 1.00 71.31 84 ASP A CA 1
ATOM 643 C C . ASP A 1 84 ? 9.984 1.525 2.236 1.00 71.31 84 ASP A C 1
ATOM 645 O O . ASP A 1 84 ? 8.906 1.522 2.831 1.00 71.31 84 ASP A O 1
ATOM 649 N N . THR A 1 85 ? 10.631 2.660 1.987 1.00 77.44 85 THR A N 1
ATOM 650 C CA . THR A 1 85 ? 10.207 4.020 2.308 1.00 77.44 85 THR A CA 1
ATOM 651 C C . THR A 1 85 ? 9.857 4.850 1.071 1.00 77.44 85 THR A C 1
ATOM 653 O O . THR A 1 85 ? 9.140 5.843 1.197 1.00 77.44 85 THR A O 1
ATOM 656 N N . THR A 1 86 ? 10.321 4.462 -0.123 1.00 86.88 86 THR A N 1
ATOM 657 C CA . THR A 1 86 ? 10.077 5.226 -1.350 1.00 86.88 86 THR A CA 1
ATOM 658 C C . THR A 1 86 ? 8.738 4.843 -1.958 1.00 86.88 86 THR A C 1
ATOM 660 O O . THR A 1 86 ? 8.562 3.729 -2.450 1.00 86.88 86 THR A O 1
ATOM 663 N N . VAL A 1 87 ? 7.806 5.796 -1.953 1.00 90.69 87 VAL A N 1
ATOM 664 C CA . VAL A 1 87 ? 6.450 5.637 -2.484 1.00 90.69 87 VAL A CA 1
ATOM 665 C C . VAL A 1 87 ? 6.346 6.310 -3.850 1.00 90.69 87 VAL A C 1
ATOM 667 O O . VAL A 1 87 ? 6.658 7.491 -3.979 1.00 90.69 87 VAL A O 1
ATOM 670 N N . LEU A 1 88 ? 5.900 5.565 -4.862 1.00 90.75 88 LEU A N 1
ATOM 671 C CA . LEU A 1 88 ? 5.715 6.077 -6.228 1.00 90.75 88 LEU A CA 1
ATOM 672 C C . LEU A 1 88 ? 4.285 6.538 -6.515 1.00 90.75 88 LEU A C 1
ATOM 674 O O . LEU A 1 88 ? 4.070 7.423 -7.337 1.00 90.75 88 LEU A O 1
ATOM 678 N N . ALA A 1 89 ? 3.310 5.917 -5.858 1.00 91.94 89 ALA A N 1
ATOM 679 C CA . ALA A 1 89 ? 1.897 6.243 -5.974 1.00 91.94 89 ALA A CA 1
ATOM 680 C C . ALA A 1 89 ? 1.198 5.902 -4.658 1.00 91.94 89 ALA A C 1
ATOM 682 O O . ALA A 1 89 ? 1.583 4.943 -3.985 1.00 91.94 89 ALA A O 1
ATOM 683 N N . GLU A 1 90 ? 0.166 6.663 -4.309 1.00 93.25 90 GLU A N 1
ATOM 684 C CA . GLU A 1 90 ? -0.672 6.405 -3.144 1.00 93.25 90 GLU A CA 1
ATOM 685 C C . GLU A 1 90 ? -2.138 6.708 -3.437 1.00 93.25 90 GLU A C 1
ATOM 687 O O . GLU A 1 90 ? -2.444 7.607 -4.217 1.00 93.25 90 GLU A O 1
ATOM 692 N N . GLU A 1 91 ? -3.030 5.956 -2.799 1.00 94.75 91 GLU A N 1
ATOM 693 C CA . GLU A 1 91 ? -4.472 6.167 -2.863 1.00 94.75 91 GLU A CA 1
ATOM 694 C C . GLU A 1 91 ? -5.102 5.902 -1.489 1.00 94.75 91 GLU A C 1
ATOM 696 O O . GLU A 1 91 ? -4.759 4.928 -0.813 1.00 94.75 91 GLU A O 1
ATOM 701 N N . GLU A 1 92 ? -5.986 6.790 -1.038 1.00 94.81 92 GLU A N 1
ATOM 702 C CA . GLU A 1 92 ? -6.646 6.684 0.268 1.00 94.81 92 GLU A CA 1
ATOM 703 C C . GLU A 1 92 ? -7.823 5.703 0.225 1.00 94.81 92 GLU A C 1
ATOM 705 O O . GLU A 1 92 ? -8.527 5.587 -0.776 1.00 94.81 92 GLU A O 1
ATOM 710 N N . ILE A 1 93 ? -8.050 5.001 1.335 1.00 94.75 93 ILE A N 1
ATOM 711 C CA . ILE A 1 93 ? -9.209 4.138 1.534 1.00 94.75 93 ILE A CA 1
ATOM 712 C C . ILE A 1 93 ? -9.681 4.176 2.990 1.00 94.75 93 ILE A C 1
ATOM 714 O O . ILE A 1 93 ? -8.898 4.056 3.937 1.00 94.75 93 ILE A O 1
ATOM 718 N N . CYS A 1 94 ? -10.995 4.276 3.184 1.00 96.31 94 CYS A N 1
ATOM 719 C CA . CYS A 1 94 ? -11.613 4.185 4.499 1.00 96.31 94 CYS A CA 1
ATOM 720 C C . CYS A 1 94 ? -12.118 2.759 4.766 1.00 96.31 94 CYS A C 1
ATOM 722 O O . CYS A 1 94 ? -13.043 2.256 4.120 1.00 96.31 94 CYS A O 1
ATOM 724 N N . LEU A 1 95 ? -11.518 2.085 5.748 1.00 94.81 95 LEU A N 1
ATOM 725 C CA . LEU A 1 95 ? -11.940 0.759 6.180 1.00 94.81 95 LEU A CA 1
ATOM 726 C C . LEU A 1 95 ? -13.048 0.861 7.221 1.00 94.81 95 LEU A C 1
ATOM 728 O O . LEU A 1 95 ? -12.870 1.377 8.324 1.00 94.81 95 LEU A O 1
ATOM 732 N N . THR A 1 96 ? -14.195 0.299 6.874 1.00 93.19 96 THR A N 1
ATOM 733 C CA . THR A 1 96 ? -15.375 0.217 7.730 1.00 93.19 96 THR A CA 1
ATOM 734 C C . THR A 1 96 ? -15.412 -1.119 8.463 1.00 93.19 96 THR A C 1
ATOM 736 O O . THR A 1 96 ? -14.925 -2.140 7.972 1.00 93.19 96 THR A O 1
ATOM 739 N N . GLY A 1 97 ? -15.979 -1.129 9.671 1.00 87.06 97 GLY A N 1
ATOM 740 C CA . GLY A 1 97 ? -16.218 -2.379 10.386 1.00 87.06 97 GLY A CA 1
ATOM 741 C C . GLY A 1 97 ? -17.207 -3.243 9.606 1.00 87.06 97 GLY A C 1
ATOM 742 O O . GLY A 1 97 ? -18.131 -2.723 8.980 1.00 87.06 97 GLY A O 1
ATOM 743 N N . ARG A 1 98 ? -17.035 -4.567 9.647 1.00 72.81 98 ARG A N 1
ATOM 744 C CA . ARG A 1 98 ? -18.034 -5.480 9.088 1.00 72.81 98 ARG A CA 1
ATOM 745 C C . ARG A 1 98 ? -19.369 -5.224 9.790 1.00 72.81 98 ARG A C 1
ATOM 747 O O . ARG A 1 98 ? -19.432 -5.294 11.016 1.00 72.81 98 ARG A O 1
ATOM 754 N N . ALA A 1 99 ? -20.414 -4.918 9.019 1.00 57.31 99 ALA A N 1
ATOM 755 C CA . ALA A 1 99 ? -21.773 -4.915 9.545 1.00 57.31 99 ALA A CA 1
ATOM 756 C C . ALA A 1 99 ? -22.054 -6.315 10.118 1.00 57.31 99 ALA A C 1
ATOM 758 O O . ALA A 1 99 ? -21.870 -7.312 9.412 1.00 57.31 99 ALA A O 1
ATOM 759 N N . ALA A 1 100 ? -22.367 -6.361 11.413 1.00 48.28 100 ALA A N 1
ATOM 760 C CA . ALA A 1 100 ? -22.694 -7.584 12.140 1.00 48.28 100 ALA A CA 1
ATOM 761 C C . ALA A 1 100 ? -23.958 -8.252 11.586 1.00 48.28 100 ALA A C 1
ATOM 763 O O . ALA A 1 100 ? -24.870 -7.512 11.149 1.00 48.28 100 ALA A O 1
#